Protein AF-A0A9W2YL48-F1 (afdb_monomer)

Secondary structure (DSSP, 8-state):
--SS----PPPP--SHHHHHHHHHHHHHHHHHHTT--GGGGGG------TT--TT--S--HHHHHHHHHHHHHHHHHHHHHHHHHHHHGGG----

Foldseek 3Di:
DPPPCPPDDDDDDPDPVSVVVVVVQVVVVVVVVVPDDPVVVLVDQDFRLDPDTPPPPDDDPVSVVVSVVSSVVSVVVSVVVVCVVVVVVVPDDDD

Radius of gyration: 18.08 Å; Cα contacts (8 Å, |Δi|>4): 27; chains: 1; bounding box: 48×23×50 Å

Organism: Biomphalaria glabrata (NCBI:txid6526)

pLDDT: mean 81.68, std 15.73, range [36.12, 97.81]

Mean predicted aligned error: 8.58 Å

Solvent-accessible surface area (backbone atoms only — not comparable to full-atom values): 6127 Å² total; per-residue (Å²): 141,82,81,84,73,81,84,71,75,94,74,88,68,88,48,72,68,51,44,53,50,53,52,50,37,52,52,54,55,54,57,57,52,74,73,63,54,90,78,42,63,91,77,53,78,76,61,75,54,82,90,64,54,88,80,62,86,80,72,50,72,67,56,51,53,48,44,51,53,36,41,52,53,36,46,52,53,50,51,58,53,51,49,54,59,62,52,57,67,73,66,68,75,88,129

Sequence (95 aa):
MQAKFQGSRRTEVKNLSQFFSAVGNTLMSNLAYLFLKENDEDRTVGINTGHIQTLDYNLETADKEFVIQRGYNATKAFLQYYVVQNTQTKKKPRQ

Structure (mmCIF, N/CA/C/O backbone):
data_AF-A0A9W2YL48-F1
#
_entry.id   AF-A0A9W2YL48-F1
#
loop_
_atom_site.group_PDB
_atom_site.id
_atom_site.type_symbol
_atom_site.label_atom_id
_atom_site.label_alt_id
_atom_site.label_comp_id
_atom_site.label_asym_id
_atom_site.label_entity_id
_atom_site.label_seq_id
_atom_site.pdbx_PDB_ins_code
_atom_site.Cartn_x
_atom_site.Cartn_y
_atom_site.Cartn_z
_atom_site.occupancy
_atom_site.B_iso_or_equiv
_atom_site.auth_seq_id
_atom_site.auth_comp_id
_atom_site.auth_asym_id
_atom_site.auth_atom_id
_atom_site.pdbx_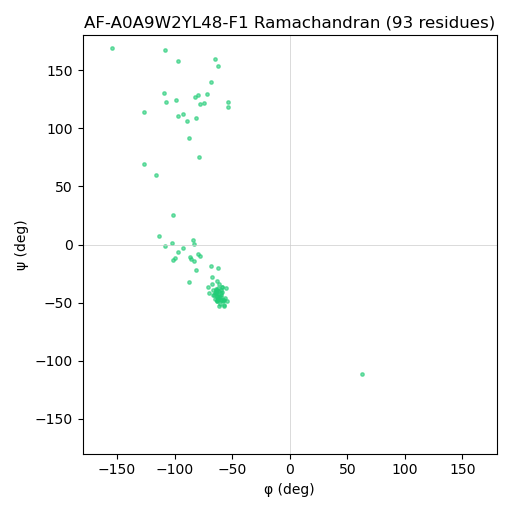PDB_model_num
ATOM 1 N N . MET A 1 1 ? 1.763 -15.852 13.046 1.00 36.12 1 MET A N 1
ATOM 2 C CA . MET A 1 1 ? 0.962 -15.026 12.114 1.00 36.12 1 MET A CA 1
ATOM 3 C C . MET A 1 1 ? 1.842 -14.486 10.980 1.00 36.12 1 MET A C 1
ATOM 5 O O . MET A 1 1 ? 2.144 -13.309 10.956 1.00 36.12 1 MET A O 1
ATOM 9 N N . GLN A 1 2 ? 2.279 -15.338 10.045 1.00 37.78 2 GLN A N 1
ATOM 10 C CA . GLN A 1 2 ? 3.121 -14.932 8.895 1.00 37.78 2 GLN A CA 1
ATOM 11 C C . GLN A 1 2 ? 2.362 -14.963 7.552 1.00 37.78 2 GLN A C 1
ATOM 13 O O . GLN A 1 2 ? 2.920 -14.648 6.511 1.00 37.78 2 GLN A O 1
ATOM 18 N N . ALA A 1 3 ? 1.082 -15.354 7.558 1.00 43.16 3 ALA A N 1
ATOM 19 C CA . ALA A 1 3 ? 0.361 -15.741 6.344 1.00 43.16 3 ALA A CA 1
ATOM 20 C C . ALA A 1 3 ? -0.502 -14.637 5.699 1.00 43.16 3 ALA A C 1
ATOM 22 O O . ALA A 1 3 ? -1.044 -14.870 4.625 1.00 43.16 3 ALA A O 1
ATOM 23 N N . LYS A 1 4 ? -0.665 -13.455 6.314 1.00 48.56 4 LYS A N 1
ATOM 24 C CA . LYS A 1 4 ? -1.641 -12.449 5.835 1.00 48.56 4 LYS A CA 1
ATOM 25 C C . LYS A 1 4 ? -1.075 -11.299 4.990 1.00 48.56 4 LYS A C 1
ATOM 27 O O . LYS A 1 4 ? -1.854 -10.618 4.337 1.00 48.56 4 LYS A O 1
ATOM 32 N N . PHE A 1 5 ? 0.245 -11.123 4.920 1.00 50.00 5 PHE A N 1
ATOM 33 C CA . PHE A 1 5 ? 0.894 -10.117 4.065 1.00 50.00 5 PHE A CA 1
ATOM 34 C C . PHE A 1 5 ? 1.761 -10.789 2.989 1.00 50.00 5 PHE A C 1
ATOM 36 O O . PHE A 1 5 ? 2.972 -10.601 2.924 1.00 50.00 5 PHE A O 1
ATOM 43 N N . GLN A 1 6 ? 1.157 -11.614 2.128 1.00 56.22 6 GLN A N 1
ATOM 44 C CA . GLN A 1 6 ? 1.834 -12.106 0.920 1.00 56.22 6 GLN A CA 1
ATOM 45 C C . GLN A 1 6 ? 1.818 -11.006 -0.154 1.00 56.22 6 GLN A C 1
ATOM 47 O O . GLN A 1 6 ? 1.016 -11.031 -1.082 1.00 56.22 6 GLN A O 1
ATOM 52 N N . GLY A 1 7 ? 2.667 -9.990 0.027 1.00 56.09 7 GLY A N 1
ATOM 53 C CA . GLY A 1 7 ? 2.688 -8.773 -0.795 1.00 56.09 7 GLY A CA 1
ATOM 54 C C . GLY A 1 7 ? 3.400 -8.889 -2.147 1.00 56.09 7 GLY A C 1
ATOM 55 O O . GLY A 1 7 ? 3.296 -7.973 -2.954 1.00 56.09 7 GLY A O 1
ATOM 56 N N . SER A 1 8 ? 4.087 -9.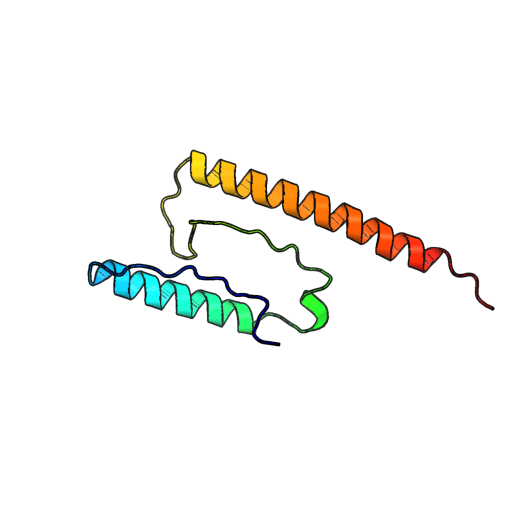998 -2.430 1.00 58.75 8 SER A N 1
ATOM 57 C CA . SER A 1 8 ? 4.885 -10.127 -3.655 1.00 58.75 8 SER A CA 1
ATOM 58 C C . SER A 1 8 ? 4.503 -11.374 -4.441 1.00 58.75 8 SER A C 1
ATOM 60 O O . SER A 1 8 ? 4.746 -12.503 -4.012 1.00 58.75 8 SER A O 1
ATOM 62 N N . ARG A 1 9 ? 3.929 -11.168 -5.632 1.00 66.31 9 ARG A N 1
ATOM 63 C CA . ARG A 1 9 ? 3.825 -12.213 -6.660 1.00 66.31 9 ARG A CA 1
ATOM 64 C C . ARG A 1 9 ? 5.239 -12.640 -7.078 1.00 66.31 9 ARG A C 1
ATOM 66 O O . ARG A 1 9 ? 6.178 -11.853 -6.995 1.00 66.31 9 ARG A O 1
ATOM 73 N N . ARG A 1 10 ? 5.396 -13.878 -7.562 1.00 73.38 10 ARG A N 1
ATOM 74 C CA . ARG A 1 10 ? 6.649 -14.338 -8.182 1.00 73.38 10 ARG A CA 1
ATOM 75 C C . ARG 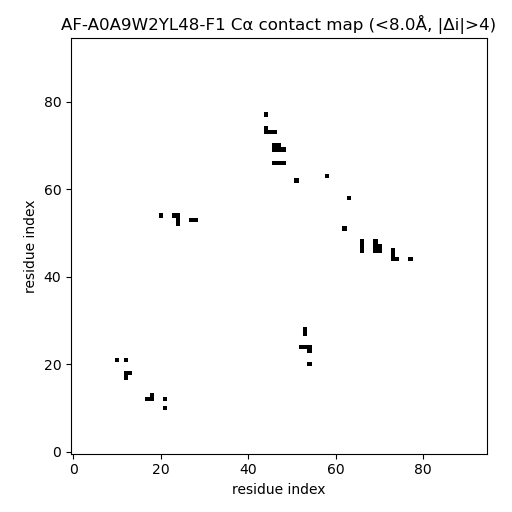A 1 10 ? 7.054 -13.377 -9.308 1.00 73.38 10 ARG A C 1
ATOM 77 O O . ARG A 1 10 ? 6.325 -13.255 -10.290 1.00 73.38 10 ARG A O 1
ATOM 84 N N . THR A 1 11 ? 8.215 -12.746 -9.160 1.00 73.50 11 THR A N 1
ATOM 85 C CA . THR A 1 11 ? 8.812 -11.857 -10.165 1.00 73.50 11 THR A CA 1
ATOM 86 C C . THR A 1 11 ? 9.865 -12.626 -10.951 1.00 73.50 11 THR A C 1
ATOM 88 O O . THR A 1 11 ? 10.786 -13.195 -10.367 1.00 73.50 11 THR A O 1
ATOM 91 N N . GLU A 1 12 ? 9.739 -12.660 -12.277 1.00 82.06 12 GLU A N 1
ATOM 92 C CA . GLU A 1 12 ? 10.806 -13.165 -13.142 1.00 82.06 12 GLU A CA 1
ATOM 93 C C . GLU A 1 12 ? 11.898 -12.106 -13.283 1.00 82.06 12 GLU A C 1
ATOM 95 O O . GLU A 1 12 ? 11.643 -11.001 -13.758 1.00 82.06 12 GLU A O 1
ATOM 100 N N . VAL A 1 13 ? 13.119 -12.454 -12.885 1.00 85.81 13 VAL A N 1
ATOM 101 C CA . VAL A 1 13 ? 14.291 -11.589 -13.019 1.00 85.81 13 VAL A CA 1
ATOM 102 C C . VAL A 1 13 ? 15.038 -11.985 -14.284 1.00 85.81 13 VAL A C 1
ATOM 104 O O . VAL A 1 13 ? 15.620 -13.066 -14.354 1.00 85.81 13 VAL A O 1
ATOM 107 N N . LYS A 1 14 ? 15.011 -11.113 -15.292 1.00 91.00 14 LYS A N 1
ATOM 108 C CA . LYS A 1 14 ? 15.630 -11.355 -16.605 1.00 91.00 14 LYS A CA 1
ATOM 109 C C . LYS A 1 14 ? 16.968 -10.637 -16.772 1.00 91.00 14 LYS A C 1
ATOM 111 O O . LYS A 1 14 ? 17.698 -10.930 -17.712 1.00 91.00 14 LYS A O 1
ATOM 116 N N . ASN A 1 15 ? 17.292 -9.689 -15.892 1.00 91.75 15 ASN A N 1
ATOM 117 C CA . ASN A 1 15 ? 18.536 -8.924 -15.944 1.00 91.75 15 ASN A CA 1
ATOM 118 C C . ASN A 1 15 ? 18.953 -8.380 -14.565 1.00 91.75 15 ASN A C 1
ATOM 120 O O . ASN A 1 15 ? 18.187 -8.403 -13.601 1.00 91.75 15 ASN A O 1
ATOM 124 N N . LEU A 1 16 ? 20.187 -7.870 -14.493 1.00 90.50 16 LEU A N 1
ATOM 125 C CA . LEU A 1 16 ? 20.794 -7.316 -13.277 1.00 90.50 16 LEU A CA 1
ATOM 126 C C . LEU A 1 16 ? 20.003 -6.137 -12.694 1.00 90.50 16 LEU A C 1
ATOM 128 O O . LEU A 1 16 ? 19.856 -6.047 -11.481 1.00 90.50 16 LEU A O 1
ATOM 132 N N . SER A 1 17 ? 19.454 -5.255 -13.533 1.00 88.19 17 SER A N 1
ATOM 133 C CA . SER A 1 17 ? 18.643 -4.128 -13.056 1.00 88.19 17 SER A CA 1
ATOM 134 C C . SER A 1 17 ? 17.380 -4.617 -12.341 1.00 88.19 17 SER A C 1
ATOM 136 O O . SER A 1 17 ? 17.127 -4.223 -11.205 1.00 88.19 17 SER A O 1
ATOM 138 N N . GLN A 1 18 ? 16.654 -5.563 -12.943 1.00 85.56 18 GLN A N 1
ATOM 139 C CA . GLN A 1 18 ? 15.478 -6.187 -12.334 1.00 85.56 18 GLN A CA 1
ATOM 140 C C . GLN A 1 18 ? 15.813 -6.924 -11.035 1.00 85.56 18 GLN A C 1
ATOM 142 O O . GLN A 1 18 ? 14.998 -6.928 -10.115 1.00 85.56 18 GLN A O 1
ATOM 147 N N . PHE A 1 19 ? 17.008 -7.516 -10.933 1.00 90.06 19 PHE A N 1
ATOM 148 C CA . PHE A 1 19 ? 17.470 -8.140 -9.695 1.00 90.06 19 PHE A CA 1
ATOM 149 C C . PHE A 1 19 ? 17.574 -7.114 -8.562 1.00 90.06 19 PHE A C 1
ATOM 151 O O . PHE A 1 19 ? 16.963 -7.298 -7.509 1.00 90.06 19 PHE A O 1
ATOM 158 N N . PHE A 1 20 ? 18.288 -6.006 -8.785 1.00 90.12 20 PHE A N 1
ATOM 159 C CA . PHE A 1 20 ? 18.436 -4.961 -7.770 1.00 90.12 20 PHE A CA 1
ATOM 160 C C . PHE A 1 20 ? 17.099 -4.308 -7.412 1.00 90.12 20 PHE A C 1
ATOM 162 O O . PHE A 1 20 ? 16.840 -4.085 -6.229 1.00 90.12 20 PHE A O 1
ATOM 169 N N . SER A 1 21 ? 16.216 -4.080 -8.389 1.00 87.00 21 SER A N 1
ATOM 170 C CA . SER A 1 21 ? 14.855 -3.603 -8.124 1.00 87.00 21 SER A CA 1
ATOM 171 C C . SER A 1 21 ? 14.062 -4.589 -7.264 1.00 87.00 21 SER A C 1
ATOM 173 O O . SER A 1 21 ? 13.420 -4.176 -6.302 1.00 87.00 21 SER A O 1
ATOM 175 N N . ALA A 1 22 ? 14.123 -5.894 -7.545 1.00 86.88 22 ALA A N 1
ATOM 176 C CA . ALA A 1 22 ? 13.421 -6.909 -6.757 1.00 86.88 22 ALA A CA 1
ATOM 177 C C . ALA A 1 22 ? 13.942 -6.992 -5.312 1.00 86.88 22 ALA A C 1
ATOM 179 O O . ALA A 1 22 ? 13.147 -7.067 -4.369 1.00 86.88 22 ALA A O 1
ATOM 180 N N . VAL A 1 23 ? 15.264 -6.928 -5.126 1.00 89.94 23 VAL A N 1
ATOM 181 C CA . VAL A 1 23 ? 15.894 -6.885 -3.798 1.00 89.94 23 VAL A CA 1
ATOM 182 C C . VAL A 1 23 ? 15.488 -5.614 -3.053 1.00 89.94 23 VAL A C 1
ATOM 184 O O . VAL A 1 23 ? 15.036 -5.701 -1.912 1.00 89.94 23 VAL A O 1
ATOM 187 N N . GLY A 1 24 ? 15.575 -4.450 -3.702 1.00 89.44 24 GLY A N 1
ATOM 188 C CA . GLY A 1 24 ? 15.179 -3.167 -3.123 1.00 89.44 24 GLY A CA 1
ATOM 189 C C . GLY A 1 24 ? 13.705 -3.138 -2.713 1.00 89.44 24 GLY A C 1
ATOM 190 O O . GLY A 1 24 ? 13.396 -2.797 -1.574 1.00 89.44 24 GLY A O 1
ATOM 191 N N . ASN A 1 25 ? 12.802 -3.582 -3.592 1.00 85.81 25 ASN A N 1
ATOM 192 C CA . ASN A 1 25 ? 11.369 -3.711 -3.301 1.00 85.81 25 ASN A CA 1
ATOM 193 C C . ASN A 1 25 ? 11.115 -4.600 -2.077 1.00 85.81 25 ASN A C 1
ATOM 195 O O . ASN A 1 25 ? 10.336 -4.244 -1.191 1.00 85.81 25 ASN A O 1
ATOM 199 N N . THR A 1 26 ? 11.794 -5.748 -2.015 1.00 86.00 26 THR A N 1
ATOM 200 C CA . THR A 1 26 ? 11.654 -6.698 -0.905 1.00 86.00 26 THR A CA 1
ATOM 201 C C . THR A 1 26 ? 12.148 -6.085 0.398 1.00 86.00 26 THR A C 1
ATOM 203 O O . THR A 1 26 ? 11.446 -6.146 1.407 1.00 86.00 26 THR A O 1
ATOM 206 N N . LEU A 1 27 ? 13.323 -5.456 0.388 1.00 89.81 27 LEU A N 1
ATOM 207 C CA . LEU A 1 27 ? 13.889 -4.815 1.569 1.00 89.81 27 LEU A CA 1
ATOM 208 C C . LEU A 1 27 ? 12.973 -3.702 2.089 1.00 89.81 27 LEU A C 1
ATOM 210 O O . LEU A 1 27 ? 12.609 -3.716 3.261 1.00 89.81 27 LEU A O 1
ATOM 214 N N . MET A 1 28 ? 12.551 -2.785 1.217 1.00 86.81 28 MET A N 1
ATOM 215 C CA . MET A 1 28 ? 11.699 -1.654 1.598 1.00 86.81 28 MET A CA 1
ATOM 216 C C . MET A 1 28 ? 10.348 -2.116 2.151 1.00 86.81 28 MET A C 1
ATOM 218 O O . MET A 1 28 ? 9.886 -1.588 3.161 1.00 86.81 28 MET A O 1
ATOM 222 N N . SER A 1 29 ? 9.750 -3.149 1.550 1.00 82.44 29 SER A N 1
ATOM 223 C CA . SER A 1 29 ? 8.489 -3.727 2.036 1.00 82.44 29 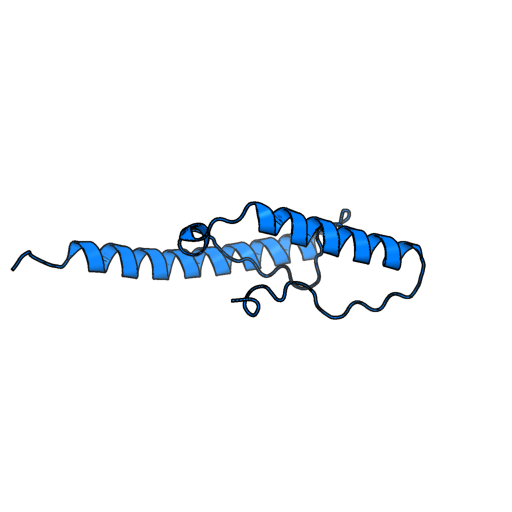SER A CA 1
ATOM 224 C C . SER A 1 29 ? 8.636 -4.336 3.433 1.00 82.44 29 SER A C 1
ATOM 226 O O . SER A 1 29 ? 7.779 -4.138 4.292 1.00 82.44 29 SER A O 1
ATOM 228 N N . ASN A 1 30 ? 9.740 -5.043 3.691 1.00 85.69 30 ASN A N 1
ATOM 229 C CA . ASN A 1 30 ? 10.005 -5.617 5.012 1.00 85.69 30 ASN A CA 1
ATOM 230 C C . ASN A 1 30 ? 10.344 -4.541 6.054 1.00 85.69 30 ASN A C 1
ATOM 232 O O . ASN A 1 30 ? 9.913 -4.649 7.198 1.00 85.69 30 ASN A O 1
ATOM 236 N N . LEU A 1 31 ? 11.065 -3.483 5.672 1.00 87.31 31 LEU A N 1
ATOM 237 C CA . LEU A 1 31 ? 11.341 -2.357 6.568 1.00 87.31 31 LEU A CA 1
ATOM 238 C C . LEU A 1 31 ? 10.057 -1.628 6.967 1.00 87.31 31 LEU A C 1
ATOM 240 O O . LEU A 1 31 ? 9.890 -1.305 8.139 1.00 87.31 31 LEU A O 1
ATOM 244 N N . ALA A 1 32 ? 9.126 -1.423 6.031 1.00 84.50 32 ALA A N 1
ATOM 245 C CA . ALA A 1 32 ? 7.825 -0.831 6.338 1.00 84.50 32 ALA A CA 1
ATOM 246 C C . ALA A 1 32 ? 7.049 -1.657 7.381 1.00 84.50 32 ALA A C 1
ATOM 248 O O . ALA A 1 32 ? 6.413 -1.089 8.268 1.00 84.50 32 ALA A O 1
ATOM 249 N N . TYR A 1 33 ? 7.159 -2.989 7.326 1.00 82.75 33 TYR A N 1
ATOM 250 C CA . TYR A 1 33 ? 6.508 -3.888 8.280 1.00 82.75 33 TYR A CA 1
ATOM 251 C C . TYR A 1 33 ? 7.006 -3.703 9.722 1.00 82.75 33 TYR A C 1
ATOM 253 O O . TYR A 1 33 ? 6.224 -3.856 10.655 1.00 82.75 33 TYR A O 1
ATOM 261 N N . LEU A 1 34 ? 8.271 -3.314 9.928 1.00 86.75 34 LEU A N 1
ATOM 262 C CA . LEU A 1 34 ? 8.823 -3.073 11.271 1.00 86.75 34 LEU A CA 1
ATOM 263 C C . LEU A 1 34 ? 8.118 -1.935 12.023 1.00 86.75 34 LEU A C 1
ATOM 265 O O . LEU A 1 34 ? 8.209 -1.861 13.246 1.00 86.75 34 LEU A O 1
ATOM 269 N N . PHE A 1 35 ? 7.425 -1.049 11.306 1.00 86.44 35 PHE A N 1
ATOM 270 C CA . PHE A 1 35 ? 6.698 0.073 11.895 1.00 86.44 35 PHE A CA 1
ATOM 271 C C . PHE A 1 35 ? 5.226 -0.243 12.192 1.00 86.44 35 PHE A C 1
ATOM 273 O O . PHE A 1 35 ? 4.539 0.607 12.760 1.00 86.44 35 PHE A O 1
ATOM 280 N N . LEU A 1 36 ? 4.745 -1.441 11.841 1.00 86.44 36 LEU A N 1
ATOM 281 C CA . LEU A 1 36 ? 3.394 -1.889 12.172 1.00 86.44 36 LEU A CA 1
ATOM 282 C C . LEU A 1 36 ? 3.330 -2.370 13.622 1.00 86.44 36 LEU A C 1
ATOM 284 O O . LEU A 1 36 ? 4.116 -3.216 14.053 1.00 86.44 36 LEU A O 1
ATOM 288 N N . LYS A 1 37 ? 2.364 -1.846 14.374 1.00 90.12 37 LYS A N 1
ATOM 289 C CA . LYS A 1 37 ? 2.050 -2.295 15.737 1.00 90.12 37 LYS A CA 1
ATOM 290 C C . LYS A 1 37 ? 0.891 -3.289 15.711 1.00 90.12 37 LYS A C 1
ATOM 292 O O . LYS A 1 37 ? 0.069 -3.262 14.803 1.00 90.12 37 LYS A O 1
ATOM 297 N N . GLU A 1 38 ? 0.775 -4.120 16.748 1.00 85.25 38 GLU A N 1
ATOM 298 C CA . GLU A 1 38 ? -0.288 -5.139 16.843 1.00 85.25 38 GLU A CA 1
ATOM 299 C C . GLU A 1 38 ? -1.703 -4.548 16.707 1.00 85.25 38 GLU A C 1
ATOM 301 O O . GLU A 1 38 ? -2.549 -5.118 16.030 1.00 85.25 38 GLU A O 1
ATOM 306 N N . ASN A 1 39 ? -1.937 -3.352 17.255 1.00 85.69 39 ASN A N 1
ATOM 307 C CA . ASN A 1 39 ? -3.242 -2.681 17.204 1.00 85.69 39 ASN A CA 1
ATOM 308 C C . ASN A 1 39 ? -3.484 -1.890 15.904 1.00 85.69 39 ASN A C 1
ATOM 310 O O . ASN A 1 39 ? -4.485 -1.179 15.789 1.00 85.69 39 ASN A O 1
ATOM 314 N N . ASP A 1 40 ? -2.562 -1.947 14.940 1.00 86.69 40 ASP A N 1
ATOM 315 C CA . ASP A 1 40 ? -2.708 -1.214 13.683 1.00 86.69 40 ASP A CA 1
ATOM 316 C C . ASP A 1 40 ? -3.610 -1.945 12.687 1.00 86.69 40 ASP A C 1
ATOM 318 O O . ASP A 1 40 ? -4.185 -1.283 11.825 1.00 86.69 40 ASP A O 1
ATOM 322 N N . GLU A 1 41 ? -3.799 -3.264 12.821 1.00 84.12 41 GLU A N 1
ATOM 323 C CA . GLU A 1 41 ? -4.638 -4.066 11.914 1.00 84.12 41 GLU A CA 1
ATOM 324 C C . GLU A 1 41 ? -6.080 -3.528 11.862 1.00 84.12 41 GLU A C 1
ATOM 326 O O . GLU A 1 41 ? -6.590 -3.246 10.778 1.00 84.12 41 GLU A O 1
ATOM 331 N N . ASP A 1 42 ? -6.693 -3.259 13.019 1.00 85.06 42 ASP A N 1
ATOM 332 C CA . ASP A 1 42 ? -8.100 -2.832 13.122 1.00 85.06 42 ASP A CA 1
ATOM 333 C C . ASP A 1 42 ? -8.376 -1.427 12.559 1.00 85.06 42 ASP A C 1
ATOM 335 O O . ASP A 1 42 ? -9.522 -1.062 12.281 1.00 85.06 42 ASP A O 1
ATOM 339 N N . ARG A 1 43 ? -7.327 -0.615 12.396 1.00 85.94 43 ARG A N 1
ATOM 340 C CA . ARG A 1 43 ? -7.406 0.779 11.928 1.00 85.94 43 ARG A CA 1
ATOM 341 C C . ARG A 1 43 ? -6.752 0.997 10.563 1.00 85.94 43 ARG A C 1
ATOM 343 O O . ARG A 1 43 ? -6.620 2.144 10.137 1.00 85.94 43 ARG A O 1
ATOM 350 N N . THR A 1 44 ? -6.339 -0.076 9.890 1.00 89.69 44 THR A N 1
ATOM 351 C CA . THR A 1 44 ? -5.620 -0.020 8.613 1.00 89.69 44 THR A CA 1
ATOM 352 C C . THR A 1 44 ? -6.500 -0.496 7.465 1.00 89.69 44 THR A C 1
ATOM 354 O O . THR A 1 44 ? -7.079 -1.579 7.499 1.00 89.69 44 THR A O 1
ATOM 357 N N . VAL A 1 45 ? -6.556 0.298 6.393 1.00 91.88 45 VAL A N 1
ATOM 358 C CA . VAL A 1 45 ? -7.198 -0.097 5.135 1.00 91.88 45 VAL A CA 1
ATOM 359 C C . VAL A 1 45 ? -6.151 -0.721 4.219 1.00 91.88 45 VAL A C 1
ATOM 361 O O . VAL A 1 45 ? -5.258 -0.036 3.725 1.00 91.88 45 VAL A O 1
ATOM 364 N N . GLY A 1 46 ? -6.269 -2.023 3.965 1.00 90.06 46 GLY A N 1
ATOM 365 C CA . GLY A 1 46 ? -5.427 -2.709 2.988 1.00 90.06 46 GLY A CA 1
ATOM 366 C C . GLY A 1 46 ? -5.837 -2.363 1.555 1.00 90.06 46 GLY A C 1
ATOM 367 O O . GLY A 1 46 ? -6.968 -2.632 1.150 1.00 90.06 46 GLY A O 1
ATOM 368 N N . ILE A 1 47 ? -4.912 -1.810 0.768 1.00 91.62 47 ILE A N 1
ATOM 369 C CA . ILE A 1 47 ? -5.113 -1.538 -0.661 1.00 91.62 47 ILE A CA 1
ATOM 370 C C . ILE A 1 47 ? -4.280 -2.533 -1.464 1.00 91.62 47 ILE A C 1
ATOM 372 O O . ILE A 1 47 ? -3.066 -2.611 -1.314 1.00 91.62 47 ILE A O 1
ATOM 376 N N . ASN A 1 48 ? -4.935 -3.291 -2.341 1.00 89.62 48 ASN A N 1
ATOM 377 C CA . ASN A 1 48 ? -4.244 -4.196 -3.253 1.00 89.62 48 ASN A CA 1
ATOM 378 C C . ASN A 1 48 ? -3.896 -3.452 -4.549 1.00 89.62 48 ASN A C 1
ATOM 380 O O . ASN A 1 48 ? -4.783 -3.205 -5.375 1.00 89.62 48 ASN A O 1
ATOM 384 N N . THR A 1 49 ? -2.607 -3.140 -4.693 1.00 89.38 49 THR A N 1
ATOM 385 C CA . THR A 1 49 ? -1.991 -2.422 -5.820 1.00 89.38 49 THR A CA 1
ATOM 386 C C . THR A 1 49 ? -1.668 -3.315 -7.023 1.00 89.38 49 THR A C 1
ATOM 388 O O . THR A 1 49 ? -1.195 -2.816 -8.039 1.00 89.38 49 THR A O 1
ATOM 391 N N . GLY A 1 50 ? -1.961 -4.618 -6.960 1.00 87.94 50 GLY A N 1
ATOM 392 C CA . GLY A 1 50 ? -1.838 -5.535 -8.091 1.00 87.94 50 GLY A CA 1
ATOM 393 C C . GLY A 1 50 ? -0.402 -5.676 -8.595 1.00 87.94 50 GLY A C 1
ATOM 394 O O . GLY A 1 50 ? 0.435 -6.292 -7.938 1.00 87.94 50 GLY A O 1
ATOM 395 N N . HIS A 1 51 ? -0.145 -5.165 -9.799 1.00 86.44 51 HIS A N 1
ATOM 396 C CA . HIS A 1 51 ? 1.158 -5.210 -10.470 1.00 86.44 51 HIS A CA 1
ATOM 397 C C . HIS A 1 51 ? 2.092 -4.056 -10.092 1.00 86.44 51 HIS A C 1
ATOM 399 O O . HIS A 1 51 ? 3.278 -4.134 -10.402 1.00 86.44 51 HIS A O 1
ATOM 405 N N . ILE A 1 52 ? 1.591 -3.029 -9.403 1.00 89.00 52 ILE A N 1
ATOM 406 C CA . ILE A 1 52 ? 2.368 -1.842 -9.036 1.00 89.00 52 ILE A CA 1
ATOM 407 C C . ILE A 1 52 ? 3.194 -2.124 -7.780 1.00 89.00 52 ILE A C 1
ATOM 409 O O . ILE A 1 52 ? 2.662 -2.556 -6.749 1.00 89.00 52 ILE A O 1
ATOM 413 N N . GLN A 1 53 ? 4.499 -1.868 -7.883 1.00 84.69 53 GLN A N 1
ATOM 414 C CA . GLN A 1 53 ? 5.502 -2.167 -6.858 1.00 84.69 53 GLN A CA 1
ATOM 415 C C . GLN A 1 53 ? 6.023 -0.898 -6.172 1.00 84.69 53 GLN A C 1
ATOM 417 O O . GLN A 1 53 ? 5.818 0.216 -6.642 1.00 84.69 53 GLN A O 1
ATOM 422 N N . THR A 1 54 ? 6.737 -1.068 -5.057 1.00 85.44 54 THR A N 1
ATOM 423 C CA . THR A 1 54 ? 7.273 0.038 -4.245 1.00 85.44 54 THR A CA 1
ATOM 424 C C . THR A 1 54 ? 8.216 0.963 -5.020 1.00 85.44 54 THR A C 1
ATOM 426 O O . THR A 1 54 ? 8.215 2.166 -4.784 1.00 85.44 54 THR A O 1
ATOM 429 N N . LEU A 1 55 ? 9.020 0.409 -5.928 1.00 85.88 55 LEU A N 1
ATOM 430 C CA . LEU A 1 55 ? 10.005 1.133 -6.738 1.00 85.88 55 LEU A CA 1
ATOM 431 C C . LEU A 1 55 ? 9.517 1.399 -8.175 1.00 85.88 55 LEU A C 1
ATOM 433 O O . LEU A 1 55 ? 10.333 1.532 -9.087 1.00 85.88 55 LEU A O 1
ATOM 437 N N . ASP A 1 56 ? 8.200 1.456 -8.390 1.00 84.12 56 ASP A N 1
ATOM 438 C CA . ASP A 1 56 ? 7.615 1.861 -9.670 1.00 84.12 56 ASP A CA 1
ATOM 439 C C . ASP A 1 56 ? 7.443 3.387 -9.730 1.00 84.12 56 ASP A C 1
ATOM 441 O O . ASP A 1 56 ? 6.457 3.961 -9.265 1.00 84.12 56 ASP A O 1
ATOM 445 N N . TYR A 1 57 ? 8.468 4.064 -10.248 1.00 85.56 57 TYR A N 1
ATOM 446 C CA . TYR A 1 57 ? 8.538 5.527 -10.253 1.00 85.56 57 TYR A CA 1
ATOM 447 C C . TYR A 1 57 ? 7.837 6.185 -11.444 1.00 85.56 57 TYR A C 1
ATOM 449 O O . TYR A 1 57 ? 7.654 7.403 -11.434 1.00 85.56 57 TYR A O 1
ATOM 457 N N . ASN A 1 58 ? 7.459 5.418 -12.469 1.00 89.25 58 ASN A N 1
ATOM 458 C CA . ASN A 1 58 ? 6.892 5.960 -13.701 1.00 89.25 58 ASN A CA 1
ATOM 459 C C . ASN A 1 58 ? 5.553 5.299 -14.029 1.00 89.25 58 ASN A C 1
ATOM 461 O O . ASN A 1 58 ? 5.432 4.551 -14.994 1.00 89.25 58 ASN A O 1
ATOM 465 N N . LEU A 1 59 ? 4.549 5.609 -13.209 1.00 91.44 59 LEU A N 1
ATOM 466 C CA . LEU A 1 59 ? 3.200 5.082 -13.374 1.00 91.44 59 LEU A CA 1
ATOM 467 C C . LEU A 1 59 ? 2.490 5.707 -14.572 1.00 91.44 59 LEU A C 1
ATOM 469 O O . LEU A 1 59 ? 2.364 6.939 -14.668 1.00 91.44 59 LEU A O 1
ATOM 473 N N . GLU A 1 60 ? 1.932 4.848 -15.419 1.00 94.38 60 GLU A N 1
ATOM 474 C CA . GLU A 1 60 ? 1.016 5.256 -16.474 1.00 94.38 60 GLU A CA 1
ATOM 475 C C . GLU A 1 60 ? -0.277 5.837 -15.880 1.00 94.38 60 GLU A C 1
ATOM 477 O O . GLU A 1 60 ? -0.643 5.596 -14.726 1.00 94.38 60 GLU A O 1
ATOM 482 N N . THR A 1 61 ? -1.012 6.623 -16.669 1.00 96.38 61 THR A N 1
ATOM 483 C CA . THR A 1 61 ? -2.292 7.196 -16.219 1.00 96.38 61 THR A CA 1
ATOM 484 C C . THR A 1 61 ? -3.289 6.106 -15.819 1.00 96.38 61 THR A C 1
ATOM 486 O O . THR A 1 61 ? -3.932 6.222 -14.777 1.00 96.38 61 THR A O 1
ATOM 489 N N . ALA A 1 62 ? -3.352 5.012 -16.584 1.00 95.31 62 ALA A N 1
ATOM 490 C CA . ALA A 1 62 ? -4.221 3.873 -16.292 1.00 95.31 62 ALA A CA 1
ATOM 491 C C . ALA A 1 62 ? -3.873 3.191 -14.955 1.00 95.31 62 ALA A C 1
ATOM 493 O O . ALA A 1 62 ? -4.770 2.816 -14.200 1.00 95.31 62 ALA A O 1
ATOM 494 N N . ASP A 1 63 ? -2.586 3.088 -14.617 1.00 94.62 63 ASP A N 1
ATOM 495 C CA . ASP A 1 63 ? -2.128 2.514 -13.348 1.00 94.62 63 ASP A CA 1
ATOM 496 C C . ASP A 1 63 ? -2.542 3.371 -12.151 1.00 94.62 63 ASP A C 1
ATOM 498 O O . ASP A 1 63 ? -2.979 2.857 -11.116 1.00 94.62 63 ASP A O 1
ATOM 502 N N . LYS A 1 64 ? -2.476 4.698 -12.302 1.00 95.06 64 LYS A N 1
ATOM 503 C CA . LYS A 1 64 ? -2.945 5.639 -11.274 1.00 95.06 64 LYS A CA 1
ATOM 504 C C . LYS A 1 64 ? -4.446 5.491 -11.046 1.00 95.06 64 LYS A C 1
ATOM 506 O O . LYS A 1 64 ? -4.881 5.354 -9.902 1.00 95.06 64 LYS A O 1
ATOM 511 N N . GLU A 1 65 ? -5.231 5.479 -12.121 1.00 97.31 65 GLU A N 1
ATOM 512 C CA . GLU A 1 65 ? -6.684 5.291 -12.054 1.00 97.31 65 GLU A CA 1
ATOM 513 C C . GLU A 1 65 ? -7.054 3.949 -11.415 1.00 97.31 65 GLU A C 1
ATOM 515 O O . GLU A 1 65 ? -7.936 3.891 -10.551 1.00 97.31 65 GLU A O 1
ATOM 520 N N . PHE A 1 66 ? -6.330 2.885 -11.771 1.00 95.06 66 PHE A N 1
ATOM 521 C CA . PHE A 1 66 ? -6.491 1.566 -11.176 1.00 95.06 66 PHE A CA 1
ATOM 522 C C . PHE A 1 66 ? -6.298 1.602 -9.653 1.00 95.06 66 PHE A C 1
ATOM 524 O O . PHE A 1 66 ? -7.188 1.168 -8.915 1.00 95.06 66 PHE A O 1
ATOM 531 N N . VAL A 1 67 ? -5.187 2.157 -9.153 1.00 94.56 67 VAL A N 1
ATOM 532 C CA . VAL A 1 67 ? -4.923 2.212 -7.701 1.00 94.56 67 VAL A CA 1
ATOM 533 C C . VAL A 1 67 ? -5.947 3.080 -6.977 1.00 94.56 67 VAL A C 1
ATOM 535 O O . VAL A 1 67 ? -6.406 2.697 -5.899 1.00 94.56 67 VAL A O 1
ATOM 538 N N . ILE A 1 68 ? -6.362 4.199 -7.575 1.00 97.12 68 ILE A N 1
ATOM 539 C CA . ILE A 1 68 ? -7.404 5.067 -7.010 1.00 97.12 68 ILE A CA 1
ATOM 540 C C . ILE A 1 68 ? -8.715 4.289 -6.843 1.00 97.12 68 ILE A C 1
ATOM 542 O O . ILE A 1 68 ? -9.306 4.303 -5.760 1.00 97.12 68 ILE A O 1
ATOM 546 N N . GLN A 1 69 ? -9.144 3.550 -7.868 1.00 97.38 69 GLN A N 1
ATOM 547 C CA . GLN A 1 69 ? -10.352 2.722 -7.800 1.00 97.38 69 GLN A CA 1
ATOM 548 C C . GLN A 1 69 ? -10.236 1.609 -6.751 1.00 97.38 69 GLN A C 1
ATOM 550 O O . GLN A 1 69 ? -11.186 1.343 -6.005 1.00 97.38 69 GLN A O 1
ATOM 555 N N . ARG A 1 70 ? -9.070 0.961 -6.637 1.00 95.88 70 ARG A N 1
ATOM 556 C CA . ARG A 1 70 ? -8.820 -0.050 -5.594 1.00 95.88 70 ARG A CA 1
ATOM 557 C C . ARG A 1 70 ? -8.897 0.561 -4.196 1.00 95.88 70 ARG A C 1
ATOM 559 O O . ARG A 1 70 ? -9.563 -0.011 -3.332 1.00 95.88 70 ARG A O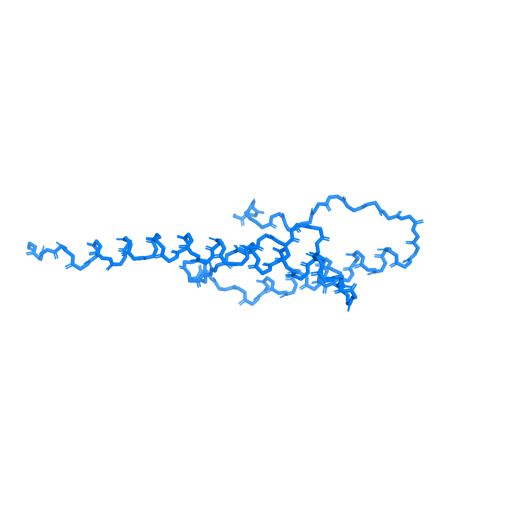 1
ATOM 566 N N . GLY A 1 71 ? -8.284 1.725 -3.993 1.00 96.69 71 GLY A N 1
ATOM 567 C CA . GLY A 1 71 ? -8.312 2.461 -2.729 1.00 96.69 71 GLY A CA 1
ATOM 568 C C . GLY A 1 71 ? -9.718 2.908 -2.335 1.00 96.69 71 GLY A C 1
ATOM 569 O O . GLY A 1 71 ? -10.127 2.696 -1.191 1.00 96.69 71 GLY A O 1
ATOM 570 N N . TYR A 1 72 ? -10.489 3.444 -3.286 1.00 97.81 72 TYR A N 1
ATOM 571 C CA . TYR A 1 72 ? -11.886 3.827 -3.071 1.00 97.81 72 TYR A CA 1
ATOM 572 C C . TYR A 1 72 ? -12.725 2.637 -2.592 1.00 97.81 72 TYR A C 1
ATOM 574 O O . TYR A 1 72 ? -13.382 2.713 -1.553 1.00 97.81 72 TYR A O 1
ATOM 582 N N . ASN A 1 73 ? -12.660 1.514 -3.310 1.00 96.75 73 ASN A N 1
ATOM 583 C CA . ASN A 1 73 ? -13.450 0.327 -2.986 1.00 96.75 73 ASN A CA 1
ATOM 584 C C . ASN A 1 73 ? -13.046 -0.294 -1.642 1.00 96.75 73 ASN A C 1
ATOM 586 O O . ASN A 1 73 ? -13.921 -0.627 -0.840 1.00 96.75 73 ASN A O 1
ATOM 590 N N . ALA A 1 74 ? -11.741 -0.405 -1.368 1.00 95.69 74 ALA A N 1
ATOM 591 C CA . ALA A 1 74 ? -11.235 -0.923 -0.097 1.00 95.69 74 ALA A CA 1
ATOM 592 C C . ALA A 1 74 ? -11.670 -0.047 1.087 1.00 95.69 74 ALA A C 1
ATOM 594 O O . ALA A 1 74 ? -12.171 -0.557 2.088 1.00 95.69 74 ALA A O 1
ATOM 595 N N . THR A 1 75 ? -11.558 1.276 0.944 1.00 95.88 75 THR A N 1
ATOM 596 C CA . THR A 1 75 ? -11.949 2.233 1.989 1.00 95.88 75 THR A CA 1
ATOM 597 C C . THR A 1 75 ? -13.453 2.217 2.222 1.00 95.88 75 THR A C 1
ATOM 5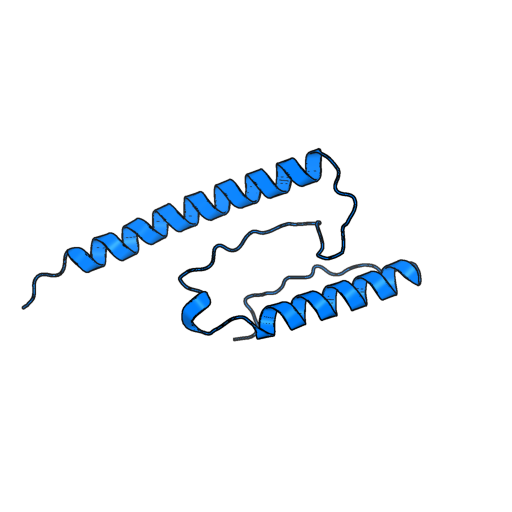99 O O . THR A 1 75 ? -13.903 2.178 3.365 1.00 95.88 75 THR A O 1
ATOM 602 N N . LYS A 1 76 ? -14.252 2.191 1.149 1.00 95.94 76 LYS A N 1
ATOM 603 C CA . LYS A 1 76 ? -15.712 2.095 1.245 1.00 95.94 76 LYS A CA 1
ATOM 604 C C . LYS A 1 76 ? -16.135 0.841 2.011 1.00 95.94 76 LYS A C 1
ATOM 606 O O . LYS A 1 76 ? -16.949 0.946 2.926 1.00 95.94 76 LYS A O 1
ATOM 611 N N . ALA A 1 77 ? -15.562 -0.314 1.673 1.00 93.50 77 ALA A N 1
ATOM 612 C CA . ALA A 1 77 ? -15.837 -1.564 2.374 1.00 93.50 77 ALA A CA 1
ATOM 613 C C . ALA A 1 77 ? -15.410 -1.481 3.848 1.00 93.50 77 ALA A C 1
ATOM 615 O O . ALA A 1 77 ? -16.210 -1.787 4.732 1.00 93.50 77 ALA A O 1
ATOM 616 N N . PHE A 1 78 ? -14.195 -0.996 4.128 1.00 93.38 78 PHE A N 1
ATOM 617 C CA . PHE A 1 78 ? -13.705 -0.808 5.495 1.00 93.38 78 PHE A CA 1
ATOM 618 C C . PHE A 1 78 ? -14.664 0.043 6.333 1.00 93.38 78 PHE A C 1
ATOM 620 O O . PHE A 1 78 ? -15.055 -0.369 7.420 1.00 93.38 78 PHE A O 1
ATOM 627 N N . LEU A 1 79 ? -15.112 1.190 5.813 1.00 92.38 79 LEU A N 1
ATOM 628 C CA . LEU A 1 79 ? -16.026 2.083 6.529 1.00 92.38 79 LEU A CA 1
ATOM 629 C C . LEU A 1 79 ? -17.392 1.438 6.794 1.00 92.38 79 LEU A C 1
ATOM 631 O O . LEU A 1 79 ? -17.949 1.622 7.877 1.00 92.38 79 LEU A O 1
ATOM 635 N N . GLN A 1 80 ? -17.921 0.653 5.851 1.00 91.12 80 GLN A N 1
ATOM 636 C CA . GLN A 1 80 ? -19.169 -0.091 6.054 1.00 91.12 80 GLN A CA 1
ATOM 637 C C . GLN A 1 80 ? -19.057 -1.060 7.240 1.00 91.12 80 GLN A C 1
ATOM 639 O O . GLN A 1 80 ? -19.937 -1.076 8.103 1.00 91.12 80 GLN A O 1
ATOM 644 N N . TYR A 1 81 ? -17.958 -1.813 7.334 1.00 87.12 81 TYR A N 1
ATOM 645 C CA . TYR A 1 81 ? -17.714 -2.711 8.467 1.00 87.12 81 TYR A CA 1
ATOM 646 C C . TYR A 1 81 ? -17.407 -1.955 9.764 1.00 87.12 81 TYR A C 1
ATOM 648 O O . TYR A 1 81 ? -17.943 -2.309 10.817 1.00 87.12 81 TYR A O 1
ATOM 656 N N . TYR A 1 82 ? -16.609 -0.889 9.692 1.00 86.62 82 TYR A N 1
ATOM 657 C CA . TYR A 1 82 ? -16.229 -0.077 10.847 1.00 86.62 82 TYR A CA 1
ATOM 658 C C . TYR A 1 82 ? -17.456 0.531 11.534 1.00 86.62 82 TYR A C 1
ATOM 660 O O . TYR A 1 82 ? -17.574 0.475 12.760 1.00 86.62 82 TYR A O 1
ATOM 668 N N . VAL A 1 83 ? -18.411 1.061 10.760 1.00 79.69 83 VAL A N 1
ATOM 669 C CA . VAL A 1 83 ? -19.671 1.588 11.305 1.00 79.69 83 VAL A CA 1
ATOM 670 C C . VAL A 1 83 ? -20.467 0.478 11.987 1.00 79.69 83 VAL A C 1
ATOM 672 O O . VAL A 1 83 ? -20.910 0.674 13.116 1.00 79.69 83 VAL A O 1
ATOM 675 N N . VAL A 1 84 ? -20.625 -0.698 11.372 1.00 79.12 84 VAL A N 1
ATOM 676 C CA . VAL A 1 84 ?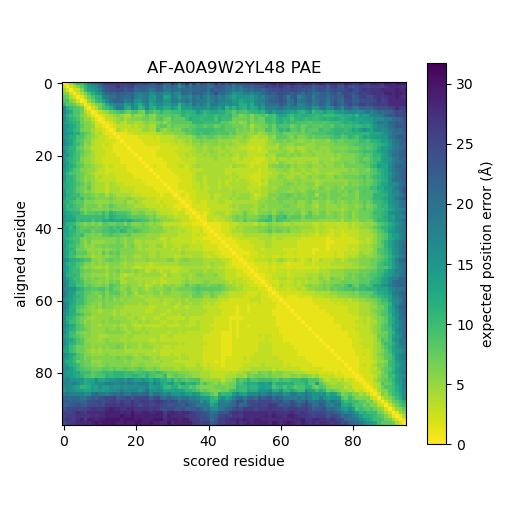 -21.365 -1.817 11.986 1.00 79.12 84 VAL A CA 1
ATOM 677 C C . VAL A 1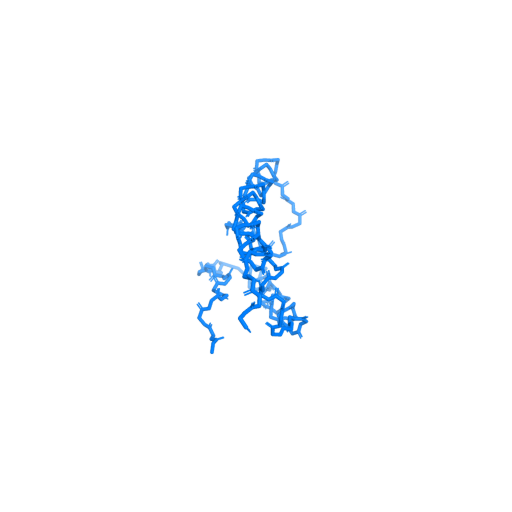 84 ? -20.751 -2.211 13.331 1.00 79.12 84 VAL A C 1
ATOM 679 O O . VAL A 1 84 ? -21.469 -2.286 14.329 1.00 79.12 84 VAL A O 1
ATOM 682 N N . GLN A 1 85 ? -19.431 -2.387 13.392 1.00 77.75 85 GLN A N 1
ATOM 683 C CA . GLN A 1 85 ? -18.742 -2.784 14.623 1.00 77.75 85 GLN A CA 1
ATOM 684 C C . GLN A 1 85 ? -18.844 -1.712 15.722 1.00 77.75 85 GLN A C 1
ATOM 686 O O . GLN A 1 85 ? -19.145 -2.036 16.870 1.00 77.75 85 GLN A O 1
ATOM 691 N N . ASN A 1 86 ? -18.703 -0.428 15.376 1.00 76.25 86 ASN A N 1
ATOM 692 C CA . ASN A 1 86 ? -18.755 0.674 16.347 1.00 76.25 86 ASN A CA 1
ATOM 693 C C . ASN A 1 86 ? -20.176 1.142 16.714 1.00 76.25 86 ASN A C 1
ATOM 695 O O . ASN A 1 86 ? -20.363 1.864 17.694 1.00 76.25 86 ASN A O 1
ATOM 699 N N . THR A 1 87 ? -21.196 0.751 15.949 1.00 65.38 87 THR A N 1
ATOM 700 C CA . THR A 1 87 ? -22.601 1.047 16.283 1.00 65.38 87 THR A CA 1
ATOM 701 C C . THR A 1 87 ? -23.193 -0.037 17.188 1.00 65.38 87 THR A C 1
ATOM 703 O O . THR A 1 87 ? -24.010 0.267 18.057 1.00 65.38 87 THR A O 1
ATOM 706 N N . GLN A 1 88 ? -22.751 -1.293 17.041 1.00 57.22 88 GLN A N 1
ATOM 707 C CA . GLN A 1 88 ? -23.142 -2.415 17.909 1.00 57.22 88 GLN A CA 1
ATOM 708 C C . GLN A 1 88 ? -22.592 -2.265 19.341 1.00 57.22 88 GLN A C 1
ATOM 710 O O . GLN A 1 88 ? -23.278 -2.607 20.303 1.00 57.22 88 GLN A O 1
ATOM 715 N N . THR A 1 89 ? -21.401 -1.681 19.517 1.00 54.38 89 THR A N 1
ATOM 716 C CA . THR A 1 89 ? -20.814 -1.415 20.847 1.00 54.38 89 THR A CA 1
ATOM 717 C C . THR A 1 89 ? -21.579 -0.361 21.649 1.00 54.38 89 THR A C 1
ATOM 719 O O . THR A 1 89 ? -21.617 -0.442 22.874 1.00 54.38 89 THR A O 1
ATOM 722 N N . LYS A 1 90 ? -22.266 0.582 20.989 1.00 54.69 90 LYS A N 1
ATOM 723 C CA . LYS A 1 90 ? -23.106 1.595 21.659 1.00 54.69 90 LYS A CA 1
ATOM 724 C C . LYS A 1 90 ? -24.475 1.072 22.115 1.00 54.69 90 LYS A C 1
ATOM 726 O O . LYS A 1 90 ? -25.174 1.781 22.831 1.00 54.69 90 LYS A O 1
ATOM 731 N N . LYS A 1 91 ? -24.876 -0.140 21.706 1.00 53.69 91 LYS A N 1
ATOM 732 C CA . LYS A 1 91 ? -26.217 -0.698 21.956 1.00 53.69 91 LYS A CA 1
ATOM 733 C C . LYS A 1 91 ? -26.308 -1.726 23.087 1.00 53.69 91 LYS A C 1
ATOM 735 O O . LYS A 1 91 ? -27.408 -2.212 23.313 1.00 53.69 91 LYS A O 1
ATOM 740 N N . LYS A 1 92 ? -25.235 -2.061 23.817 1.00 44.44 92 LYS A N 1
ATOM 741 C CA . LYS A 1 92 ? -25.361 -2.873 25.046 1.00 44.44 92 LYS A CA 1
ATOM 742 C C . LYS A 1 92 ? -25.765 -1.974 26.225 1.00 44.44 92 LYS A C 1
ATOM 744 O O . LYS A 1 92 ? -24.919 -1.204 26.683 1.00 44.44 92 LYS A O 1
ATOM 749 N N . PRO A 1 93 ? -27.001 -2.059 26.754 1.00 48.28 93 PRO A N 1
ATOM 750 C CA . PRO A 1 93 ? -27.291 -1.513 2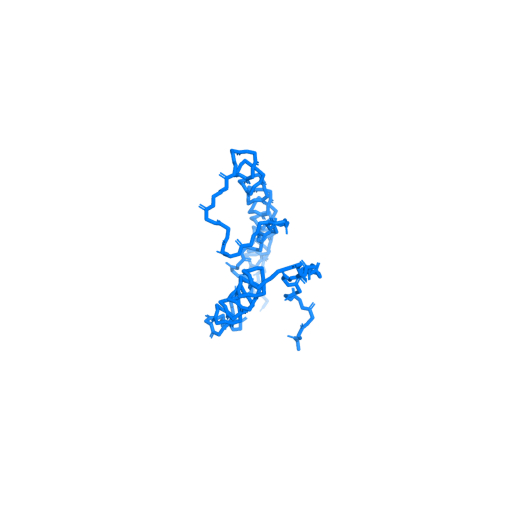8.070 1.00 48.28 93 PRO A CA 1
ATOM 751 C C . PRO A 1 93 ? -26.544 -2.369 29.097 1.00 48.28 93 PRO A C 1
ATOM 753 O O . PRO A 1 93 ? -26.467 -3.592 28.956 1.00 48.28 93 PRO A O 1
ATOM 756 N N . ARG A 1 94 ? -25.974 -1.717 30.111 1.00 54.41 94 ARG A N 1
ATOM 757 C CA . ARG A 1 94 ? -25.457 -2.387 31.309 1.00 54.41 94 ARG A CA 1
ATOM 758 C C . ARG A 1 94 ? -26.570 -3.264 31.897 1.00 54.41 94 ARG A C 1
ATOM 760 O O . ARG A 1 94 ? -27.648 -2.741 32.168 1.00 54.41 94 ARG A O 1
ATOM 767 N N . GLN A 1 95 ? -26.303 -4.563 32.041 1.00 44.44 95 GLN A N 1
ATOM 768 C CA . GLN A 1 95 ? -26.945 -5.367 33.083 1.00 44.44 95 GLN A CA 1
ATOM 769 C C . GLN A 1 95 ? -26.182 -5.135 34.382 1.00 44.44 95 GLN A C 1
ATOM 771 O O . GLN A 1 95 ? -24.937 -5.000 34.290 1.00 44.44 95 GLN A O 1
#

InterPro domains:
  IPR052580 Probable Lipid Hydrolase [PTHR46394] (2-92)